Protein AF-A0A414H8X0-F1 (afdb_monomer_lite)

Secondary structure (DSSP, 8-state):
--THHHHHHHHHHHHHHHHHHHHHHHHTT--HHHHHHHHT--HHHHHHHHT--HHHHHHHHH-------GGGGGHHHHHHHHHH-TT--HHHHH--

Structure (mmCIF, N/CA/C/O backbone):
data_AF-A0A414H8X0-F1
#
_entry.id   AF-A0A414H8X0-F1
#
loop_
_atom_site.group_PDB
_atom_site.id
_atom_site.type_symbol
_atom_site.label_atom_id
_atom_site.label_alt_id
_atom_site.label_comp_id
_atom_site.label_asym_id
_atom_site.label_entity_id
_atom_site.label_seq_id
_atom_site.pdbx_PDB_ins_code
_atom_site.Cartn_x
_atom_site.Cartn_y
_atom_site.Cartn_z
_atom_site.occupancy
_atom_site.B_iso_or_equiv
_atom_site.auth_seq_id
_atom_site.auth_comp_id
_atom_site.auth_asym_id
_atom_site.auth_atom_id
_atom_site.pdbx_PDB_model_num
ATOM 1 N N . MET A 1 1 ? 20.616 -19.937 -0.947 1.00 36.34 1 MET A N 1
ATOM 2 C CA . MET A 1 1 ? 19.799 -19.346 0.136 1.00 36.34 1 MET A CA 1
ATOM 3 C C . MET A 1 1 ? 19.445 -17.923 -0.257 1.00 36.34 1 MET A C 1
ATOM 5 O O . MET A 1 1 ? 20.339 -17.111 -0.457 1.00 36.34 1 MET A O 1
ATOM 9 N N . ASP A 1 2 ? 18.163 -17.662 -0.489 1.00 38.25 2 ASP A N 1
ATOM 10 C CA . ASP A 1 2 ? 17.679 -16.459 -1.172 1.00 38.25 2 ASP A CA 1
ATOM 11 C C . ASP A 1 2 ? 17.304 -15.367 -0.153 1.00 38.25 2 ASP A C 1
ATOM 13 O O . ASP A 1 2 ? 16.188 -15.334 0.367 1.00 38.25 2 ASP A O 1
ATOM 17 N N . ARG A 1 3 ? 18.270 -14.490 0.165 1.00 43.44 3 ARG A N 1
ATOM 18 C CA . ARG A 1 3 ? 18.162 -13.421 1.185 1.00 43.44 3 ARG A CA 1
ATOM 19 C C . ARG A 1 3 ? 17.051 -12.391 0.911 1.00 43.44 3 ARG A C 1
ATOM 21 O O . ARG A 1 3 ? 16.731 -11.583 1.778 1.00 43.44 3 ARG A O 1
ATOM 28 N N . THR A 1 4 ? 16.443 -12.402 -0.276 1.00 45.81 4 THR A N 1
ATOM 29 C CA . THR A 1 4 ? 15.395 -11.443 -0.672 1.00 45.81 4 THR A CA 1
ATOM 30 C C . THR A 1 4 ? 13.998 -11.798 -0.145 1.00 45.81 4 THR A C 1
ATOM 32 O O . THR A 1 4 ? 13.120 -10.929 -0.070 1.00 45.81 4 THR A O 1
ATOM 35 N N . LYS A 1 5 ? 13.773 -13.048 0.283 1.00 46.75 5 LYS A N 1
ATOM 36 C CA . LYS A 1 5 ? 12.465 -13.499 0.790 1.00 46.75 5 LYS A CA 1
ATOM 37 C C . LYS A 1 5 ? 12.158 -12.963 2.197 1.00 46.75 5 LYS A C 1
ATOM 39 O O . LYS A 1 5 ? 11.001 -12.631 2.476 1.00 46.75 5 LYS A O 1
ATOM 44 N N . ASP A 1 6 ? 13.182 -12.771 3.029 1.00 41.47 6 ASP A N 1
ATOM 45 C CA . ASP A 1 6 ? 13.034 -12.445 4.456 1.00 41.47 6 ASP A CA 1
ATOM 46 C C . ASP A 1 6 ? 12.713 -10.967 4.733 1.00 41.47 6 ASP A C 1
ATOM 48 O O . ASP A 1 6 ? 11.826 -10.670 5.536 1.00 41.47 6 ASP A O 1
ATOM 52 N N . ALA A 1 7 ? 13.322 -10.025 4.003 1.00 44.81 7 ALA A N 1
ATOM 53 C CA . ALA A 1 7 ? 12.997 -8.594 4.119 1.00 44.81 7 ALA A CA 1
ATOM 54 C C . ALA A 1 7 ? 11.529 -8.312 3.739 1.00 44.81 7 ALA A C 1
ATOM 56 O O . ALA A 1 7 ? 10.821 -7.530 4.375 1.00 44.81 7 ALA A O 1
ATOM 57 N N . CYS A 1 8 ? 11.051 -9.033 2.720 1.00 46.25 8 CYS A N 1
ATOM 58 C CA . CYS A 1 8 ? 9.668 -9.045 2.268 1.00 46.25 8 CYS A CA 1
ATOM 59 C C . CYS A 1 8 ? 8.654 -9.387 3.387 1.00 46.25 8 CYS A C 1
ATOM 61 O O . CYS A 1 8 ? 7.576 -8.798 3.511 1.00 46.25 8 CYS A O 1
ATOM 63 N N . ARG A 1 9 ? 9.018 -10.383 4.204 1.00 44.50 9 ARG A N 1
ATOM 64 C CA . ARG A 1 9 ? 8.178 -10.970 5.258 1.00 44.50 9 ARG A CA 1
ATOM 65 C C . ARG A 1 9 ? 7.960 -10.005 6.428 1.00 44.50 9 ARG A C 1
ATOM 67 O O . ARG A 1 9 ? 6.893 -9.994 7.038 1.00 44.50 9 ARG A O 1
ATOM 74 N N . HIS A 1 10 ? 8.940 -9.142 6.690 1.00 44.84 10 HIS A N 1
ATOM 75 C CA . HIS A 1 10 ? 8.870 -8.127 7.742 1.00 44.84 10 HIS A CA 1
ATOM 76 C C . HIS A 1 10 ? 7.858 -7.010 7.424 1.00 44.84 10 HIS A C 1
ATOM 78 O O . HIS A 1 10 ? 7.090 -6.587 8.289 1.00 44.84 10 HIS A O 1
ATOM 84 N N . GLN A 1 11 ? 7.787 -6.565 6.165 1.00 51.09 11 GLN A N 1
ATOM 85 C CA . GLN A 1 11 ? 6.902 -5.465 5.762 1.00 51.09 11 GLN A CA 1
ATOM 86 C C . GLN A 1 11 ? 5.426 -5.884 5.613 1.00 51.09 11 GLN A C 1
ATOM 88 O O . GLN A 1 11 ? 4.522 -5.048 5.715 1.00 51.09 11 GLN A O 1
ATOM 93 N N . SER A 1 12 ? 5.157 -7.173 5.381 1.00 57.66 12 SER A N 1
ATOM 94 C CA . SER A 1 12 ? 3.799 -7.736 5.387 1.00 57.66 12 SER A CA 1
ATOM 95 C C . SER A 1 12 ? 3.213 -7.829 6.796 1.00 57.66 12 SER A C 1
ATOM 97 O O . SER A 1 12 ? 2.067 -7.427 6.994 1.00 57.66 12 SER A O 1
ATOM 99 N N . ASN A 1 13 ? 4.007 -8.259 7.781 1.00 61.91 13 ASN A N 1
ATOM 100 C CA . ASN A 1 13 ? 3.540 -8.425 9.161 1.00 61.91 13 ASN A CA 1
ATOM 101 C C . ASN A 1 13 ? 3.101 -7.091 9.779 1.00 61.91 13 ASN A C 1
AT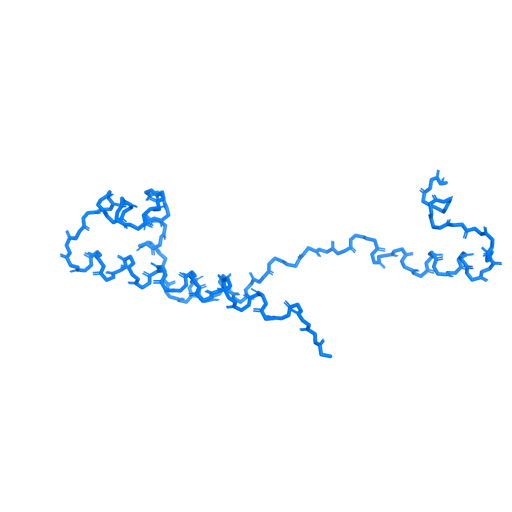OM 103 O O . ASN A 1 13 ? 2.075 -7.020 10.452 1.00 61.91 13 ASN A O 1
ATOM 107 N N . ASN A 1 14 ? 3.811 -6.005 9.466 1.00 81.62 14 ASN A N 1
ATOM 108 C CA . ASN A 1 14 ? 3.511 -4.683 10.015 1.00 81.62 14 ASN A CA 1
ATOM 109 C C . ASN A 1 14 ? 2.128 -4.151 9.571 1.00 81.62 14 ASN A C 1
ATOM 111 O O . ASN A 1 14 ? 1.401 -3.541 10.349 1.00 81.62 14 ASN A O 1
ATOM 115 N N . ARG A 1 15 ? 1.694 -4.440 8.335 1.00 86.06 15 ARG A N 1
ATOM 116 C CA . ARG A 1 15 ? 0.379 -3.992 7.834 1.00 86.06 15 ARG A CA 1
ATOM 117 C C . ARG A 1 15 ? -0.794 -4.706 8.509 1.00 86.06 15 ARG A C 1
ATOM 119 O O . ARG A 1 15 ? -1.797 -4.051 8.786 1.00 86.06 15 ARG A O 1
ATOM 126 N N . VAL A 1 16 ? -0.653 -6.003 8.787 1.00 89.88 16 VAL A N 1
ATOM 127 C CA . VAL A 1 16 ? -1.658 -6.797 9.517 1.00 89.88 16 VAL A CA 1
ATOM 128 C C . VAL A 1 16 ? -1.791 -6.295 10.949 1.00 89.88 16 VAL A C 1
ATOM 130 O O . VAL A 1 16 ? -2.893 -5.974 11.386 1.00 89.88 16 VAL A O 1
ATOM 133 N N . ILE A 1 17 ? -0.660 -6.123 11.639 1.00 91.94 17 ILE A N 1
ATOM 134 C CA . ILE A 1 17 ? -0.617 -5.594 13.008 1.00 91.94 17 ILE A CA 1
ATOM 135 C C . ILE A 1 17 ? -1.304 -4.224 13.080 1.00 91.94 17 ILE A C 1
ATOM 137 O O . ILE A 1 17 ? -2.143 -3.998 13.950 1.00 91.94 17 ILE A O 1
ATOM 141 N N . MET A 1 18 ? -1.014 -3.327 12.132 1.00 93.00 18 MET A N 1
ATOM 142 C CA . MET A 1 18 ? -1.642 -2.002 12.081 1.00 93.00 18 MET A CA 1
ATOM 143 C C . MET A 1 18 ? -3.158 -2.065 11.864 1.00 93.00 18 MET A C 1
ATOM 145 O O . MET A 1 18 ? -3.892 -1.287 12.472 1.00 93.00 18 MET A O 1
ATOM 149 N N . TRP A 1 19 ? -3.649 -2.980 11.024 1.00 95.06 19 TRP A N 1
ATOM 150 C CA . TRP A 1 19 ? -5.087 -3.150 10.801 1.00 95.06 19 TRP A CA 1
ATOM 151 C C . TRP A 1 19 ? -5.813 -3.620 12.062 1.00 95.06 19 TRP A C 1
ATOM 153 O O . TRP A 1 19 ? -6.788 -2.984 12.473 1.00 95.06 19 TRP A O 1
ATOM 163 N N . TYR A 1 20 ? -5.284 -4.646 12.731 1.00 95.69 20 TYR A N 1
ATOM 164 C CA . TYR A 1 20 ? -5.828 -5.120 14.002 1.00 95.69 20 TYR A CA 1
ATOM 165 C C . TYR A 1 20 ? -5.787 -4.032 15.073 1.00 95.69 20 TYR A C 1
ATOM 167 O O . TYR A 1 20 ? -6.786 -3.805 15.752 1.00 95.69 20 TYR A O 1
ATOM 175 N N . LYS A 1 21 ? -4.680 -3.285 15.173 1.00 96.06 21 LYS A N 1
ATOM 176 C CA . LYS A 1 21 ? -4.542 -2.219 16.170 1.00 96.06 21 LYS A CA 1
ATOM 177 C C . LYS A 1 21 ? -5.538 -1.079 15.957 1.00 96.06 21 LYS A C 1
ATOM 179 O O . LYS A 1 21 ? -6.120 -0.580 16.918 1.00 96.06 21 LYS A O 1
ATOM 184 N N . ILE A 1 22 ? -5.771 -0.687 14.703 1.00 96.62 22 ILE A N 1
ATOM 185 C CA . ILE A 1 22 ? -6.776 0.325 14.355 1.00 96.62 22 ILE A CA 1
ATOM 186 C C . ILE A 1 22 ? -8.183 -0.147 14.740 1.00 96.62 22 ILE A C 1
ATOM 188 O O . ILE A 1 22 ? -8.938 0.635 15.318 1.00 96.62 22 ILE A O 1
ATOM 192 N N . ARG A 1 23 ? -8.541 -1.407 14.454 1.00 96.06 23 ARG A N 1
ATOM 193 C CA . ARG A 1 23 ? -9.856 -1.961 14.820 1.00 96.06 23 ARG A CA 1
ATOM 194 C C . ARG A 1 23 ? -10.022 -2.112 16.329 1.00 96.06 23 ARG A C 1
ATOM 196 O O . ARG A 1 23 ? -11.087 -1.782 16.838 1.00 96.06 23 ARG A O 1
ATOM 203 N N . GLU A 1 24 ? -8.975 -2.527 17.038 1.00 97.25 24 GLU A N 1
ATOM 204 C CA . GLU A 1 24 ? -8.960 -2.605 18.502 1.00 97.25 24 GLU A CA 1
ATOM 205 C C . GLU A 1 24 ? -9.263 -1.232 19.125 1.00 97.25 24 GLU A C 1
ATOM 207 O O . GLU A 1 24 ? -10.169 -1.108 19.946 1.00 97.25 24 GLU A O 1
ATOM 212 N N . LEU A 1 25 ? -8.549 -0.179 18.708 1.00 97.31 25 LEU A N 1
ATOM 213 C CA . LEU A 1 25 ? -8.776 1.178 19.216 1.00 97.31 25 LEU A CA 1
ATOM 214 C C . LEU A 1 25 ? -10.160 1.712 18.826 1.00 97.31 25 LEU A C 1
ATOM 216 O O . LEU A 1 25 ? -10.825 2.357 19.632 1.00 97.31 25 LEU A O 1
ATOM 220 N N . TYR A 1 26 ? -10.630 1.412 17.618 1.00 96.94 26 TYR A N 1
ATOM 221 C CA . TYR A 1 26 ? -11.966 1.820 17.194 1.00 96.94 26 TYR A CA 1
ATOM 222 C C . TYR A 1 26 ? -13.065 1.138 18.019 1.00 96.94 26 TYR A C 1
ATOM 224 O O . TYR A 1 26 ? -14.010 1.798 18.442 1.00 96.94 26 TYR A O 1
ATOM 232 N N . SER A 1 27 ? -12.903 -0.153 18.329 1.00 96.94 27 SER A N 1
ATOM 233 C CA . SER A 1 27 ? -13.817 -0.896 19.205 1.00 96.94 27 SER A CA 1
ATOM 234 C C . SER A 1 27 ? -13.814 -0.378 20.644 1.00 96.94 27 SER A C 1
ATOM 236 O O . SER A 1 27 ? -14.820 -0.507 21.333 1.00 96.94 27 SER A O 1
ATOM 238 N N . LYS A 1 28 ? -12.709 0.225 21.099 1.00 97.25 28 LYS A N 1
ATOM 239 C CA . LYS A 1 28 ? -12.610 0.904 22.402 1.00 97.25 28 LYS A CA 1
ATOM 240 C C . LYS A 1 28 ? -13.263 2.294 22.418 1.00 97.25 28 LYS A C 1
ATOM 242 O O . LYS A 1 28 ? -13.234 2.958 23.447 1.00 97.25 28 LYS A O 1
ATOM 247 N N . GLY A 1 29 ? -13.831 2.749 21.299 1.00 97.00 29 GLY A N 1
ATOM 248 C CA . GLY A 1 29 ? -14.542 4.026 21.198 1.00 97.00 29 GLY A CA 1
ATOM 249 C C . GLY A 1 29 ? -13.676 5.220 20.786 1.00 97.00 29 GLY A C 1
ATOM 250 O O . GLY A 1 29 ? -14.175 6.345 20.749 1.00 97.00 29 GLY A O 1
ATOM 251 N N . PHE A 1 30 ? -12.401 5.016 20.434 1.00 97.12 30 PHE A N 1
ATOM 252 C CA . PHE A 1 30 ? -11.557 6.112 19.958 1.00 97.12 30 PHE A CA 1
ATOM 253 C C . PHE A 1 30 ? -12.018 6.621 18.589 1.00 97.12 30 PHE A C 1
ATOM 255 O O . PHE A 1 30 ? -12.313 5.854 17.664 1.00 97.12 30 PHE A O 1
ATOM 262 N N . ASN A 1 31 ? -12.024 7.944 18.418 1.00 96.38 31 ASN A N 1
ATOM 263 C CA . ASN A 1 31 ? -12.353 8.546 17.135 1.00 96.38 31 ASN A CA 1
ATOM 264 C C . ASN A 1 31 ? -11.179 8.425 16.142 1.00 96.38 31 ASN A C 1
ATOM 266 O O . ASN A 1 31 ? -10.012 8.278 16.504 1.00 96.38 31 ASN A O 1
ATOM 270 N N . LYS A 1 32 ? -11.477 8.528 14.843 1.00 96.06 32 LYS A N 1
ATOM 271 C CA . LYS A 1 32 ? -10.491 8.319 13.761 1.00 96.06 32 LYS A CA 1
ATOM 272 C C . LYS A 1 32 ? -9.274 9.253 13.850 1.00 96.06 32 LYS A C 1
ATOM 274 O O . LYS A 1 32 ? -8.210 8.894 13.359 1.00 96.06 32 LYS A O 1
ATOM 279 N N . THR A 1 33 ? -9.438 10.446 14.419 1.00 96.69 33 THR A N 1
ATOM 280 C CA . THR A 1 33 ? -8.360 11.433 14.574 1.00 96.69 33 THR A CA 1
ATOM 281 C C . THR A 1 33 ? -7.450 11.072 15.750 1.00 96.69 33 THR A C 1
ATOM 283 O O . THR A 1 33 ? -6.235 11.131 15.605 1.00 96.69 33 THR A O 1
ATOM 286 N N . GLN A 1 34 ? -8.017 10.610 16.868 1.00 96.75 34 GLN A N 1
ATOM 287 C CA . GLN A 1 34 ? -7.265 10.115 18.026 1.00 96.75 34 GLN A CA 1
ATOM 288 C C . GLN A 1 34 ? -6.438 8.878 17.667 1.00 96.75 34 GLN A C 1
ATOM 290 O O . GLN A 1 34 ? -5.254 8.825 17.976 1.00 96.75 34 GLN A O 1
ATOM 295 N N . ILE A 1 35 ? -7.031 7.927 16.937 1.00 97.12 35 ILE A N 1
ATOM 296 C CA . ILE A 1 35 ? -6.329 6.723 16.463 1.00 97.12 35 ILE A CA 1
ATOM 297 C C . ILE A 1 35 ? -5.154 7.099 15.551 1.00 97.12 35 ILE A C 1
ATOM 299 O O . ILE A 1 35 ? -4.063 6.552 15.681 1.00 97.12 35 ILE A O 1
ATOM 303 N N . ALA A 1 36 ? -5.372 8.041 14.629 1.00 96.06 36 ALA A N 1
ATOM 304 C CA . ALA A 1 36 ? -4.338 8.530 13.722 1.00 96.06 36 ALA A CA 1
ATOM 305 C C . ALA A 1 36 ? -3.169 9.165 14.491 1.00 96.06 36 ALA A C 1
ATOM 307 O O . ALA A 1 36 ? -2.017 8.816 14.246 1.00 96.06 36 ALA A O 1
ATOM 308 N N . PHE A 1 37 ? -3.478 10.031 15.460 1.00 96.44 37 PHE A N 1
ATOM 309 C CA . PHE A 1 37 ? -2.485 10.681 16.312 1.00 96.44 37 PHE A CA 1
ATOM 310 C C . PHE A 1 37 ? -1.703 9.670 17.162 1.00 96.44 37 PHE A C 1
ATOM 312 O O . PHE A 1 37 ? -0.477 9.681 17.154 1.00 96.44 37 PHE A O 1
ATOM 319 N N . GLN A 1 38 ? -2.396 8.740 17.825 1.00 95.19 38 GLN A N 1
ATOM 320 C CA . GLN A 1 38 ? -1.782 7.736 18.697 1.00 95.19 38 GLN A CA 1
ATOM 321 C C . GLN A 1 38 ? -0.863 6.765 17.942 1.00 95.19 38 GLN A C 1
ATOM 323 O O . GLN A 1 38 ? 0.148 6.331 18.485 1.00 95.19 38 GLN A O 1
ATOM 328 N N . LEU A 1 39 ? -1.211 6.409 16.703 1.00 93.19 39 LEU A N 1
ATOM 329 C CA . LEU A 1 39 ? -0.422 5.490 15.877 1.00 93.19 39 LEU A CA 1
ATOM 330 C C . LEU A 1 39 ? 0.603 6.203 14.980 1.00 93.19 39 LEU A C 1
ATOM 332 O O . LEU A 1 39 ? 1.320 5.529 14.244 1.00 93.19 39 LEU A O 1
ATOM 336 N N . GLY A 1 40 ? 0.654 7.540 14.987 1.00 93.25 40 GLY A N 1
ATOM 337 C CA . GLY A 1 40 ? 1.508 8.310 14.0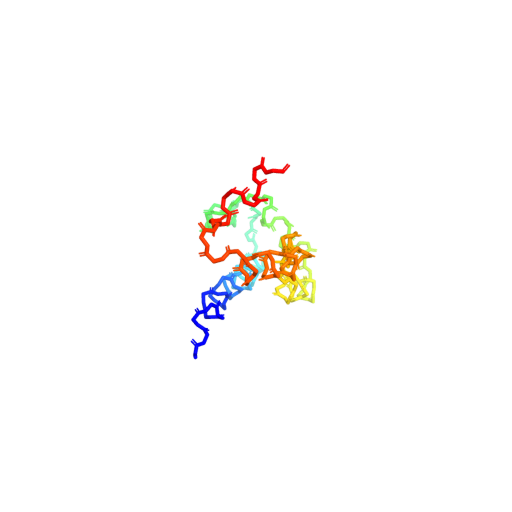74 1.00 93.25 40 GLY A CA 1
ATOM 338 C C . GLY A 1 40 ? 1.156 8.102 12.594 1.00 93.25 40 GLY A C 1
ATOM 339 O O . GLY A 1 40 ? 2.022 8.175 11.724 1.00 93.25 40 GLY A O 1
ATOM 340 N N . LEU A 1 41 ? -0.109 7.798 12.291 1.00 92.56 41 LEU A N 1
ATOM 341 C CA . LEU A 1 41 ? -0.595 7.514 10.941 1.00 92.56 41 LEU A CA 1
ATOM 342 C C . LEU A 1 41 ? -1.404 8.687 10.394 1.00 92.56 41 LEU A C 1
ATOM 344 O O . LEU A 1 41 ? -2.107 9.385 11.118 1.00 92.56 41 LEU A O 1
ATOM 348 N N . HIS A 1 42 ? -1.416 8.845 9.073 1.00 94.81 42 HIS A N 1
ATOM 349 C CA . HIS A 1 42 ? -2.335 9.786 8.446 1.00 94.81 42 HIS A CA 1
ATOM 350 C C . HIS A 1 42 ? -3.798 9.321 8.591 1.00 94.81 42 HIS A C 1
ATOM 352 O O . HIS A 1 42 ? -4.120 8.139 8.419 1.00 94.81 42 HIS A O 1
ATOM 358 N N . ARG A 1 43 ? -4.728 10.258 8.833 1.00 93.69 43 ARG A N 1
ATOM 359 C CA . ARG A 1 43 ? -6.163 9.965 9.044 1.00 93.69 43 ARG A CA 1
ATOM 360 C C . ARG A 1 43 ? -6.803 9.200 7.879 1.00 93.69 43 ARG A C 1
ATOM 362 O O . ARG A 1 43 ? -7.735 8.420 8.091 1.00 93.69 43 ARG A O 1
ATOM 369 N N . SER A 1 44 ? -6.317 9.394 6.648 1.00 96.50 44 SER A N 1
ATOM 370 C CA . SER A 1 44 ? -6.806 8.637 5.484 1.00 96.50 44 SER A CA 1
ATOM 371 C C . SER A 1 44 ? -6.474 7.145 5.574 1.00 96.50 44 SER A C 1
ATOM 373 O O . SER A 1 44 ? -7.298 6.327 5.168 1.00 96.50 44 SER A O 1
ATOM 375 N N . THR A 1 45 ? -5.334 6.777 6.166 1.00 94.06 45 THR A N 1
ATOM 376 C CA . THR A 1 45 ? -4.929 5.382 6.385 1.00 94.06 45 THR A CA 1
ATOM 377 C C . THR A 1 45 ? -5.865 4.703 7.374 1.00 94.06 45 THR A C 1
ATOM 379 O O . THR A 1 45 ? -6.393 3.637 7.070 1.00 94.06 45 THR A O 1
ATOM 382 N N . VAL A 1 46 ? -6.174 5.367 8.494 1.00 95.94 46 VAL A N 1
ATOM 383 C CA . VAL A 1 46 ? -7.153 4.878 9.480 1.00 95.94 46 VAL A CA 1
ATOM 384 C C . VAL A 1 46 ? -8.521 4.673 8.829 1.00 95.94 46 VAL A C 1
ATOM 386 O O . VAL A 1 46 ? -9.115 3.604 8.943 1.00 95.94 46 VAL A O 1
ATOM 389 N N . ARG A 1 47 ? -9.010 5.664 8.068 1.00 96.44 47 ARG A N 1
ATOM 390 C CA . ARG A 1 47 ? -10.285 5.554 7.338 1.00 96.44 47 ARG A CA 1
ATOM 391 C C . ARG A 1 47 ? -10.278 4.390 6.344 1.00 96.44 47 ARG A C 1
ATOM 393 O O . ARG A 1 47 ? -11.281 3.694 6.233 1.00 96.44 47 ARG A O 1
ATOM 400 N N . ARG A 1 48 ? -9.182 4.205 5.607 1.00 95.12 48 ARG A N 1
ATOM 401 C CA . ARG A 1 48 ? -9.027 3.127 4.626 1.00 95.12 48 ARG A CA 1
ATOM 402 C C . ARG A 1 48 ? -9.036 1.760 5.301 1.00 95.12 48 ARG A C 1
ATOM 404 O O . ARG A 1 48 ? -9.680 0.863 4.782 1.00 95.12 48 ARG A O 1
ATOM 411 N N . TYR A 1 49 ? -8.342 1.610 6.426 1.00 95.00 49 TYR A N 1
ATOM 412 C CA . TYR A 1 49 ? -8.222 0.334 7.132 1.00 95.00 49 TYR A CA 1
ATOM 413 C C . TYR A 1 49 ? -9.540 -0.059 7.804 1.00 95.00 49 TYR A C 1
ATOM 415 O O . TYR A 1 49 ? -9.924 -1.215 7.725 1.00 95.00 49 TYR A O 1
ATOM 423 N N . LEU A 1 50 ? -10.288 0.905 8.354 1.00 95.12 50 LEU A N 1
ATOM 424 C CA . LEU A 1 50 ? -11.627 0.652 8.904 1.00 95.12 50 LEU A CA 1
ATOM 425 C C . LEU A 1 50 ? -12.672 0.262 7.848 1.00 95.12 50 LEU A C 1
ATOM 427 O O . LEU A 1 50 ? -13.671 -0.352 8.194 1.00 95.12 50 LEU A O 1
ATOM 431 N N . LYS A 1 51 ? -12.471 0.639 6.580 1.00 95.31 51 LYS A N 1
ATOM 432 C CA . LYS A 1 51 ? -13.323 0.215 5.455 1.00 95.31 51 LYS A CA 1
ATOM 433 C C . LYS A 1 51 ? -12.875 -1.108 4.822 1.00 95.31 51 LYS A C 1
ATOM 435 O O . LYS A 1 51 ? -13.506 -1.552 3.874 1.00 95.31 51 LYS A O 1
ATOM 440 N N . MET A 1 52 ? -11.733 -1.649 5.239 1.00 93.19 52 MET A N 1
ATOM 441 C CA . MET A 1 52 ? -11.094 -2.792 4.597 1.00 93.19 52 MET A CA 1
ATOM 442 C C . MET A 1 52 ? -11.390 -4.059 5.391 1.00 93.19 52 MET A C 1
ATOM 444 O O . MET A 1 52 ? -11.088 -4.104 6.583 1.00 93.19 52 MET A O 1
ATOM 448 N N . ASP A 1 53 ? -11.906 -5.080 4.715 1.00 92.88 53 ASP A N 1
ATOM 449 C CA . ASP A 1 53 ? -12.123 -6.402 5.300 1.00 92.88 53 ASP A CA 1
ATOM 450 C C . ASP A 1 53 ? -10.829 -7.215 5.339 1.00 92.88 53 ASP A C 1
ATOM 452 O O . ASP A 1 53 ? -9.885 -6.955 4.582 1.00 92.88 53 ASP A O 1
ATOM 456 N N . GLU A 1 54 ? -10.787 -8.217 6.212 1.00 89.12 54 GLU A N 1
ATOM 457 C CA . GLU A 1 54 ? -9.601 -9.045 6.437 1.00 89.12 54 GLU A CA 1
ATOM 458 C C . GLU A 1 54 ? -9.157 -9.797 5.174 1.00 89.12 54 GLU A C 1
ATOM 460 O O . GLU A 1 54 ? -7.968 -9.808 4.842 1.00 89.12 54 GLU A O 1
ATOM 465 N N . ASP A 1 55 ? -10.105 -10.316 4.393 1.00 88.19 55 ASP A N 1
ATOM 466 C CA . ASP A 1 55 ? -9.815 -10.994 3.125 1.00 88.19 55 ASP A CA 1
ATOM 467 C C . ASP A 1 55 ? -9.149 -10.045 2.127 1.00 88.19 55 ASP A C 1
ATOM 469 O O . ASP A 1 55 ? -8.142 -10.373 1.493 1.00 88.19 55 ASP A O 1
ATOM 473 N N . THR A 1 56 ? -9.651 -8.810 2.035 1.00 88.69 56 THR A N 1
ATOM 474 C CA . THR A 1 56 ? -9.087 -7.799 1.131 1.00 88.69 56 THR A CA 1
ATOM 475 C C . THR A 1 56 ? -7.699 -7.328 1.571 1.00 88.69 56 THR A C 1
ATOM 477 O O . THR A 1 56 ? -6.874 -6.954 0.730 1.00 88.69 56 THR A O 1
ATOM 480 N N . LEU A 1 57 ? -7.415 -7.351 2.877 1.00 88.25 57 LEU A N 1
ATOM 481 C CA . LEU A 1 57 ? -6.085 -7.096 3.421 1.00 88.25 57 LEU A CA 1
ATOM 482 C C . LEU A 1 57 ? -5.132 -8.238 3.053 1.00 88.25 57 LEU A C 1
ATOM 484 O O . LEU A 1 57 ? -4.046 -7.979 2.530 1.00 88.25 57 LEU A O 1
ATOM 488 N N . THR A 1 58 ? -5.559 -9.483 3.262 1.00 86.44 58 THR A N 1
ATOM 489 C CA . THR A 1 58 ? -4.784 -10.693 2.963 1.00 86.44 58 THR A CA 1
ATOM 490 C C . THR A 1 58 ? -4.459 -10.786 1.475 1.00 86.44 58 THR A C 1
ATOM 492 O O . THR A 1 58 ? -3.293 -10.948 1.107 1.00 86.44 58 THR A O 1
ATOM 495 N N . ALA A 1 59 ? -5.439 -10.537 0.604 1.00 86.38 59 ALA A N 1
ATOM 496 C CA . ALA A 1 59 ? -5.242 -10.493 -0.843 1.00 86.38 59 ALA A CA 1
ATOM 497 C C . ALA A 1 59 ? -4.186 -9.449 -1.256 1.00 86.38 59 ALA A C 1
ATOM 499 O O . ALA A 1 59 ? -3.302 -9.731 -2.068 1.00 86.38 59 ALA A O 1
ATOM 500 N N . LYS A 1 60 ? -4.202 -8.254 -0.643 1.00 83.12 60 LYS A N 1
ATOM 501 C CA . LYS A 1 60 ? -3.200 -7.191 -0.884 1.00 83.12 60 LYS A CA 1
ATOM 502 C C . LYS A 1 60 ? -1.809 -7.506 -0.343 1.00 83.12 60 LYS A C 1
ATOM 504 O O . LYS A 1 60 ? -0.843 -6.856 -0.747 1.00 83.12 60 LYS A O 1
ATOM 509 N N . LEU A 1 61 ? -1.697 -8.419 0.615 1.00 82.44 61 LEU A N 1
ATOM 510 C CA . LEU A 1 61 ? -0.412 -8.877 1.139 1.00 82.44 61 LEU A CA 1
ATOM 511 C C . LEU A 1 61 ? 0.176 -9.980 0.265 1.00 82.44 61 LEU A C 1
ATOM 513 O O . LEU A 1 61 ? 1.385 -9.985 0.039 1.00 82.44 61 LEU A O 1
ATOM 517 N N . GLN A 1 62 ? -0.680 -10.858 -0.256 1.00 80.12 62 GLN A N 1
ATOM 518 C CA . GLN A 1 62 ? -0.305 -11.891 -1.218 1.00 80.12 62 GLN A CA 1
ATOM 519 C C . GLN A 1 62 ? 0.122 -11.283 -2.559 1.00 80.12 62 GLN A C 1
ATOM 521 O O . GLN A 1 62 ? 1.125 -11.697 -3.138 1.00 80.12 62 GLN A O 1
ATOM 526 N N . HIS A 1 63 ? -0.587 -10.252 -3.029 1.00 72.50 63 HIS A N 1
ATOM 527 C CA . HIS A 1 63 ? -0.245 -9.545 -4.259 1.00 72.50 63 HIS A CA 1
ATOM 528 C C . HIS A 1 63 ? 0.929 -8.591 -4.030 1.00 72.50 63 HIS A C 1
ATOM 530 O O . HIS A 1 63 ? 0.765 -7.403 -3.732 1.00 72.50 63 HIS A O 1
ATOM 536 N N . ARG A 1 64 ? 2.150 -9.103 -4.202 1.00 69.12 64 ARG A N 1
ATOM 537 C CA . ARG A 1 64 ? 3.308 -8.233 -4.412 1.00 69.12 64 ARG A CA 1
ATOM 538 C C . ARG A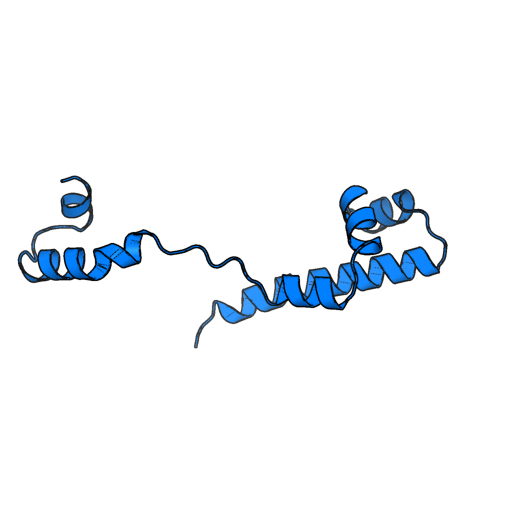 1 64 ? 3.231 -7.625 -5.800 1.00 69.12 64 ARG A C 1
ATOM 540 O O . ARG A 1 64 ? 2.911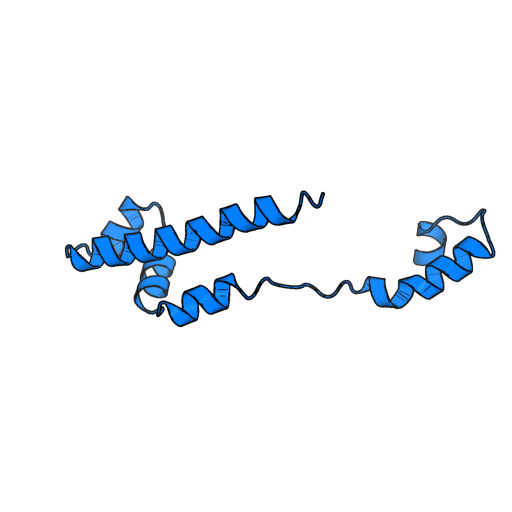 -8.311 -6.765 1.00 69.12 64 ARG A O 1
ATOM 547 N N . ARG A 1 65 ? 3.579 -6.342 -5.900 1.00 69.56 65 ARG A N 1
ATOM 548 C CA . ARG A 1 65 ? 3.824 -5.720 -7.201 1.00 69.56 65 ARG A CA 1
ATOM 549 C C . ARG A 1 65 ? 4.987 -6.456 -7.854 1.00 69.56 65 ARG A C 1
ATOM 551 O O . ARG A 1 65 ? 6.124 -6.326 -7.409 1.00 69.56 65 ARG A O 1
ATOM 558 N N . GLN A 1 66 ? 4.678 -7.245 -8.870 1.00 74.62 66 GLN A N 1
ATOM 559 C CA . GLN A 1 66 ? 5.668 -7.755 -9.797 1.00 74.62 66 GLN A CA 1
ATOM 560 C C . GLN A 1 66 ? 5.777 -6.712 -10.896 1.00 74.62 66 GLN A C 1
ATOM 562 O O . GLN A 1 66 ? 4.830 -6.490 -11.648 1.00 74.62 66 GLN A O 1
ATOM 567 N N . TYR A 1 67 ? 6.899 -6.004 -10.925 1.00 78.88 67 TYR A N 1
ATOM 568 C CA . TYR A 1 67 ? 7.201 -5.160 -12.066 1.00 78.88 67 TYR A CA 1
ATOM 569 C C . TYR A 1 67 ? 7.754 -6.069 -13.160 1.00 78.88 67 TYR A C 1
ATOM 571 O O . TYR A 1 67 ? 8.699 -6.815 -12.883 1.00 78.88 67 TYR A O 1
ATOM 579 N N . PRO A 1 68 ? 7.174 -6.055 -14.371 1.00 82.31 68 PRO A N 1
ATOM 580 C CA . PRO A 1 68 ? 7.763 -6.786 -15.475 1.00 82.31 68 PRO A CA 1
ATOM 581 C C . PRO A 1 68 ? 9.169 -6.234 -15.710 1.00 82.31 68 PRO A C 1
ATOM 583 O O . PRO A 1 68 ? 9.364 -5.020 -15.811 1.00 82.31 68 PRO A 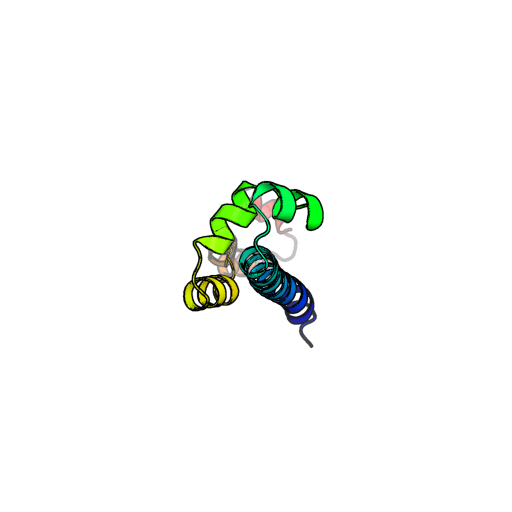O 1
ATOM 586 N N . ARG A 1 69 ? 10.161 -7.119 -15.780 1.00 86.50 69 ARG A N 1
ATOM 587 C CA . ARG A 1 69 ? 11.517 -6.742 -16.169 1.00 86.50 69 ARG A CA 1
ATOM 588 C C . ARG A 1 69 ? 11.514 -6.541 -17.678 1.00 86.50 69 ARG A C 1
ATOM 590 O O . ARG A 1 69 ? 11.538 -7.493 -18.446 1.00 86.50 69 ARG A O 1
ATOM 597 N N . ILE A 1 70 ? 11.405 -5.281 -18.098 1.00 88.31 70 ILE A N 1
ATOM 598 C CA . ILE A 1 70 ? 11.270 -4.904 -19.515 1.00 88.31 70 ILE A CA 1
ATOM 599 C C . ILE A 1 70 ? 12.450 -5.444 -20.339 1.00 88.31 70 ILE A C 1
ATOM 601 O O . ILE A 1 70 ? 12.257 -5.846 -21.485 1.00 88.31 70 ILE A O 1
ATOM 605 N N . LEU A 1 71 ? 13.636 -5.502 -19.725 1.00 86.25 71 LEU A N 1
ATOM 606 C CA . LEU A 1 71 ? 14.870 -5.968 -20.349 1.00 86.25 71 LEU A CA 1
ATOM 607 C C . LEU A 1 71 ? 14.952 -7.492 -20.518 1.00 86.25 71 LEU A C 1
ATOM 609 O O . LEU A 1 71 ? 15.706 -7.927 -21.381 1.00 86.25 71 LEU A O 1
ATOM 613 N N . ASP A 1 72 ? 14.158 -8.295 -19.792 1.00 87.88 72 ASP A N 1
ATOM 614 C CA . ASP A 1 72 ? 14.171 -9.767 -19.930 1.00 87.88 72 ASP A CA 1
ATOM 615 C C . ASP A 1 72 ? 13.870 -10.186 -21.386 1.00 87.88 72 ASP A C 1
ATOM 617 O O . ASP A 1 72 ? 14.357 -11.202 -21.869 1.00 87.88 72 ASP A O 1
ATOM 621 N N . LYS A 1 73 ? 13.120 -9.365 -22.137 1.00 90.25 73 LYS A N 1
ATOM 622 C CA . LYS A 1 73 ? 12.812 -9.601 -23.559 1.00 90.25 73 LYS A CA 1
ATOM 623 C C . LYS A 1 73 ? 14.041 -9.591 -24.473 1.00 90.25 73 LYS A C 1
ATOM 625 O O . LYS A 1 73 ? 13.985 -10.175 -25.549 1.00 90.25 73 LYS A O 1
ATOM 630 N N . TYR A 1 74 ? 15.105 -8.899 -24.075 1.00 91.31 74 TYR A N 1
ATOM 631 C CA . TYR A 1 74 ? 16.317 -8.712 -24.875 1.00 91.31 74 TYR A CA 1
ATOM 632 C C . TYR A 1 74 ? 17.480 -9.579 -24.384 1.00 91.31 74 TYR A C 1
ATOM 634 O O . TYR A 1 74 ? 18.575 -9.490 -24.931 1.00 91.31 74 TYR A O 1
ATOM 642 N N . GLU A 1 75 ? 17.257 -10.418 -23.367 1.00 90.81 75 GLU A N 1
ATOM 643 C CA . GLU A 1 75 ? 18.301 -11.238 -22.749 1.00 90.81 75 GLU A CA 1
ATOM 644 C C . GLU A 1 75 ? 19.013 -12.124 -23.778 1.00 90.81 75 GLU A C 1
ATOM 646 O O . GLU A 1 75 ? 20.239 -12.102 -23.862 1.00 90.81 75 GLU A O 1
ATOM 651 N N . SER A 1 76 ? 18.254 -12.833 -24.620 1.00 92.00 76 SER A N 1
ATOM 652 C CA . SER A 1 76 ? 18.816 -13.687 -25.673 1.00 92.00 76 SER A CA 1
ATOM 653 C C . SER A 1 76 ? 19.658 -12.892 -26.670 1.00 92.00 76 SER A C 1
ATOM 655 O O . SER A 1 76 ? 20.789 -13.269 -26.954 1.00 92.00 76 SER A O 1
ATOM 657 N N . TYR A 1 77 ? 19.147 -11.750 -27.134 1.00 91.19 77 TYR A N 1
ATOM 658 C CA . TYR A 1 77 ? 19.847 -10.880 -28.078 1.00 91.19 77 TYR A CA 1
ATOM 659 C C . TYR A 1 77 ? 21.190 -10.389 -27.522 1.00 91.19 77 TYR A C 1
ATOM 661 O O . TYR A 1 77 ? 22.221 -10.493 -28.188 1.00 91.19 77 TYR A O 1
ATOM 669 N N . VAL A 1 78 ? 21.196 -9.891 -26.284 1.00 89.44 78 VAL A N 1
ATOM 670 C CA . VAL A 1 78 ? 22.417 -9.390 -25.642 1.00 89.44 78 VAL A CA 1
ATOM 671 C C . VAL A 1 78 ? 23.414 -10.533 -25.415 1.00 89.44 78 VAL A C 1
ATOM 673 O O . VAL A 1 78 ? 24.602 -10.367 -25.697 1.00 89.44 78 VAL A O 1
ATOM 676 N N . CYS A 1 79 ? 22.947 -11.708 -24.978 1.00 90.75 79 CYS A N 1
ATOM 677 C CA . CYS A 1 79 ? 23.783 -12.899 -24.809 1.00 90.75 79 CYS A CA 1
ATOM 678 C C . CYS A 1 79 ? 24.423 -13.365 -26.123 1.00 90.75 79 CYS A C 1
ATOM 680 O O . CYS A 1 79 ? 25.616 -13.678 -26.141 1.00 90.75 79 CYS A O 1
ATOM 682 N N . ASP A 1 80 ? 23.672 -13.373 -27.222 1.00 93.12 80 ASP A N 1
ATOM 683 C CA . ASP A 1 80 ? 24.167 -13.793 -28.534 1.00 93.12 80 ASP A CA 1
ATOM 684 C C . ASP A 1 80 ? 25.247 -12.837 -29.060 1.00 93.12 80 ASP A C 1
ATOM 686 O O . ASP A 1 80 ? 26.304 -13.276 -29.528 1.00 93.12 80 ASP A O 1
ATOM 690 N N . ILE A 1 81 ? 25.019 -11.524 -28.939 1.00 92.31 81 ILE A N 1
ATOM 691 C CA . ILE A 1 81 ? 25.973 -10.491 -29.368 1.00 92.31 81 ILE A CA 1
ATOM 692 C C . ILE A 1 81 ? 27.265 -10.577 -28.546 1.00 92.31 81 ILE A C 1
ATOM 694 O O . ILE A 1 81 ? 28.353 -10.600 -29.123 1.00 92.31 81 ILE A O 1
ATOM 698 N N . LEU A 1 82 ? 27.162 -10.666 -27.215 1.00 90.88 82 LEU A N 1
ATOM 699 C CA . LEU A 1 82 ? 28.327 -10.757 -26.326 1.00 90.88 82 LEU A CA 1
ATOM 700 C C . LEU A 1 82 ? 29.105 -12.064 -26.519 1.00 90.88 82 LEU A C 1
ATOM 702 O O . LEU A 1 82 ? 30.332 -12.075 -26.412 1.00 90.88 82 LEU A O 1
ATOM 706 N N . SER A 1 83 ? 28.410 -13.157 -26.841 1.00 91.44 83 SER A N 1
ATOM 707 C CA . SER A 1 83 ? 29.046 -14.440 -27.154 1.00 91.44 83 SER A CA 1
ATOM 708 C C . SER A 1 83 ? 29.831 -14.376 -28.464 1.00 91.44 83 SER A C 1
ATOM 710 O O . SER A 1 83 ? 30.942 -14.900 -28.543 1.00 91.44 83 SER A O 1
ATOM 712 N N . ARG A 1 84 ? 29.282 -13.705 -29.486 1.00 92.69 84 ARG A N 1
ATOM 713 C CA . ARG A 1 84 ? 29.926 -13.533 -30.797 1.00 92.69 84 ARG A CA 1
ATOM 714 C C . ARG A 1 84 ? 31.077 -12.529 -30.758 1.00 92.69 84 ARG A C 1
ATOM 716 O O . ARG A 1 84 ? 32.098 -12.745 -31.406 1.00 92.69 84 ARG A O 1
ATOM 723 N N . TYR A 1 85 ? 30.929 -11.454 -29.992 1.00 89.81 85 TYR A N 1
ATOM 724 C CA . TYR A 1 85 ? 31.888 -10.356 -29.921 1.00 89.81 85 TYR A CA 1
ATOM 725 C C . TYR A 1 85 ? 32.285 -10.081 -28.470 1.00 89.81 85 TYR A C 1
ATOM 727 O O . TYR A 1 85 ? 31.855 -9.115 -27.846 1.00 89.81 85 TYR A O 1
ATOM 735 N N . ARG A 1 86 ? 33.179 -10.925 -27.945 1.00 85.56 86 ARG A N 1
ATOM 736 C CA . ARG A 1 86 ? 33.657 -10.888 -26.547 1.00 85.56 86 ARG A CA 1
ATOM 737 C C . ARG A 1 86 ? 34.385 -9.605 -26.125 1.00 85.56 86 ARG A C 1
ATOM 739 O O . ARG A 1 86 ? 34.671 -9.443 -24.944 1.00 85.56 86 ARG A O 1
ATOM 746 N N . PHE A 1 87 ? 34.730 -8.735 -27.072 1.00 89.00 87 PHE A N 1
ATOM 747 C CA . PHE A 1 87 ? 35.357 -7.437 -26.812 1.00 89.00 87 PHE A CA 1
ATOM 748 C C . PHE A 1 87 ? 34.338 -6.298 -26.647 1.00 89.00 87 PHE A C 1
ATOM 750 O O . PHE A 1 87 ? 34.730 -5.201 -26.256 1.00 89.00 87 PHE A O 1
ATOM 757 N N . LEU A 1 88 ? 33.056 -6.531 -26.954 1.00 88.06 88 LEU A N 1
ATOM 758 C CA . LEU A 1 88 ? 31.999 -5.544 -26.754 1.00 88.06 88 LEU A CA 1
ATOM 759 C C . LEU A 1 88 ? 31.536 -5.535 -25.298 1.00 88.06 88 LEU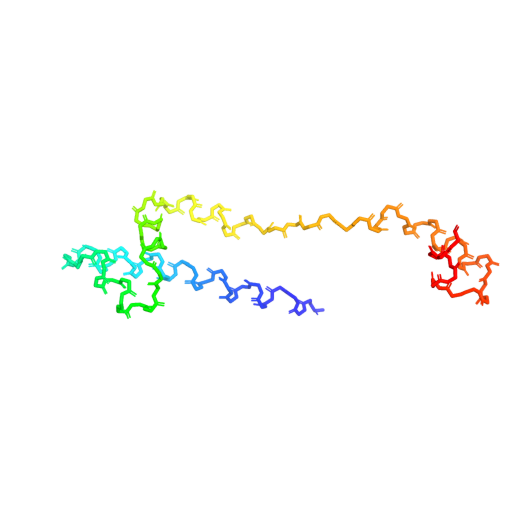 A C 1
ATOM 761 O O . LEU A 1 88 ? 31.416 -6.572 -24.647 1.00 88.06 88 LEU A O 1
ATOM 765 N N . SER A 1 89 ? 31.232 -4.341 -24.803 1.00 87.12 89 SER A N 1
ATOM 766 C CA . SER A 1 89 ? 30.570 -4.136 -23.517 1.00 87.12 89 SER A CA 1
ATOM 767 C C . SER A 1 89 ? 29.054 -4.021 -23.691 1.00 87.12 89 SER A C 1
ATOM 769 O O . SER A 1 89 ? 28.567 -3.584 -24.732 1.00 87.12 89 SER A O 1
ATOM 771 N N . ALA A 1 90 ? 28.295 -4.360 -22.644 1.00 82.56 90 ALA A N 1
ATOM 772 C CA . ALA A 1 90 ? 26.836 -4.231 -22.657 1.00 82.56 90 ALA A CA 1
ATOM 773 C C . ALA A 1 90 ? 26.366 -2.791 -22.955 1.00 82.56 90 ALA A C 1
ATOM 775 O O . ALA A 1 90 ? 25.352 -2.616 -23.623 1.00 82.56 90 ALA A O 1
ATOM 776 N N . SER A 1 91 ? 27.121 -1.770 -22.528 1.00 85.69 91 SER A N 1
ATOM 777 C CA . SER A 1 91 ? 26.822 -0.361 -22.827 1.00 85.69 91 SER A CA 1
ATOM 778 C C . SER A 1 91 ? 26.890 -0.059 -24.325 1.00 85.69 91 SER A C 1
ATOM 780 O O . SER A 1 91 ? 25.991 0.569 -24.864 1.00 85.69 91 SER A O 1
ATOM 782 N N . GLN A 1 92 ? 27.899 -0.586 -25.025 1.00 86.25 92 GLN A N 1
ATOM 783 C CA . GLN A 1 92 ? 28.032 -0.401 -26.476 1.00 86.25 92 GLN A CA 1
ATOM 784 C C . GLN A 1 92 ? 26.903 -1.072 -27.270 1.00 86.25 92 GLN A C 1
ATOM 786 O O . GLN A 1 92 ? 26.587 -0.623 -28.363 1.00 86.25 92 GLN A O 1
ATOM 791 N N . ILE A 1 93 ? 26.306 -2.141 -26.733 1.00 84.94 93 ILE A N 1
ATOM 792 C CA . ILE A 1 93 ? 25.157 -2.835 -27.339 1.00 84.94 93 ILE A CA 1
ATOM 793 C C . ILE A 1 93 ? 23.855 -2.066 -27.087 1.00 84.94 93 ILE A C 1
ATOM 795 O O . ILE A 1 93 ? 22.939 -2.134 -27.897 1.00 84.94 93 ILE A O 1
ATOM 799 N N . HIS A 1 94 ? 23.763 -1.364 -25.957 1.00 81.75 94 HIS A N 1
ATOM 800 C CA . HIS A 1 94 ? 22.601 -0.558 -25.590 1.00 81.75 94 HIS A CA 1
ATOM 801 C C . HIS A 1 94 ? 22.516 0.757 -26.379 1.00 81.75 94 HIS A C 1
ATOM 803 O O . HIS A 1 94 ? 21.419 1.210 -26.689 1.00 81.75 94 HIS A O 1
ATOM 809 N N . ASP A 1 95 ? 23.663 1.374 -26.668 1.00 84.44 95 ASP A N 1
ATOM 810 C CA . ASP A 1 95 ? 23.738 2.707 -27.280 1.00 84.44 95 ASP A CA 1
ATOM 811 C C . ASP A 1 95 ? 23.593 2.702 -28.814 1.00 84.44 95 ASP A C 1
ATOM 813 O O . ASP A 1 95 ? 23.565 3.772 -29.426 1.00 84.44 95 ASP A O 1
ATOM 817 N N . TRP A 1 96 ? 23.528 1.519 -29.427 1.00 68.94 96 TRP A N 1
ATOM 818 C CA . TRP A 1 96 ? 23.426 1.322 -30.874 1.00 68.94 96 TRP A CA 1
ATOM 819 C C . TRP A 1 96 ? 21.977 1.093 -31.310 1.00 68.94 96 TRP A C 1
ATOM 821 O O . TRP A 1 96 ? 21.543 1.776 -32.265 1.00 68.94 96 TRP A O 1
#

Foldseek 3Di:
DDPVVVVLVVVLVVLVVLLVQLVVVVVVVDDLVRSCVVVVHDSVSSVVSVVDDPVNSVVVSVDDDDDPPPCVVCVVVLVVVCVVPVPDDPVNVVVD

Organism: Phocaeicola vulgatus (NCBI:txid821)

InterPro domains:
  IPR009057 Homedomain-like superfamily [SSF46689] (20-93)
  IPR010332 Terminase, ATPase subunit, N-terminal domain [PF06056] (23-58)
  IPR017894 HTH domain, IS21 transposase-type [PS50531] (17-82)

pLDDT: mean 84.08, std 16.39, range [36.34, 97.31]

Radius of gyration: 23.05 Å; chains: 1; bounding box: 50×31×53 Å

Sequence (96 aa):
MDRTKDACRHQSNNRVIMWYKIRELYSKGFNKTQIAFQLGLHRSTVRRYLKMDEDTLTAKLQHRRQYPRILDKYESYVCDILSRYRFLSASQIHDW